Protein AF-A0A4Q3GV91-F1 (afdb_monomer_lite)

Radius of gyration: 31.61 Å; chains: 1; bounding box: 66×28×95 Å

Sequence (125 aa):
MTVTVAYFAMEEKRRAELNRFWATWSKVIFLAVMLVNSLAGIYLFVNGPTQIVRADVSRLLLHVFNLTCLPVIVFMSSMLKVMDKRDARRKEADLAVAQLQGRLAALEAKSSIRPAELQLKERQP

pLDDT: mean 80.33, std 14.02, range [46.06, 95.0]

Structure (mmCIF, N/CA/C/O backbone):
data_AF-A0A4Q3GV91-F1
#
_entry.id   AF-A0A4Q3GV91-F1
#
loop_
_atom_site.group_PDB
_atom_site.id
_atom_site.type_symbol
_atom_site.label_atom_id
_atom_site.label_alt_id
_atom_site.label_comp_id
_atom_site.label_asym_id
_atom_site.label_entity_id
_atom_site.label_seq_id
_atom_site.pdbx_PDB_ins_code
_atom_site.Cartn_x
_atom_site.Cartn_y
_atom_site.Cartn_z
_atom_site.occupancy
_atom_site.B_iso_or_equiv
_atom_site.auth_seq_id
_atom_site.auth_comp_id
_atom_site.auth_asym_id
_atom_site.auth_atom_id
_atom_site.pdbx_PDB_model_num
ATOM 1 N N . MET A 1 1 ? -19.394 -10.963 -18.991 1.00 46.06 1 MET A N 1
ATOM 2 C CA . MET A 1 1 ? -20.555 -10.631 -18.129 1.00 46.06 1 MET A CA 1
ATOM 3 C C . MET A 1 1 ? -20.962 -11.769 -17.179 1.00 46.06 1 MET A C 1
ATOM 5 O O . MET A 1 1 ? -21.799 -11.562 -16.318 1.00 46.06 1 MET A O 1
ATOM 9 N N . THR A 1 2 ? -20.355 -12.957 -17.273 1.00 47.25 2 THR A N 1
ATOM 10 C CA . THR A 1 2 ? -20.689 -14.147 -16.464 1.00 47.25 2 THR A CA 1
ATOM 11 C C . THR A 1 2 ? -20.129 -14.126 -15.036 1.00 47.25 2 THR A C 1
ATOM 13 O O . THR A 1 2 ? -20.765 -14.642 -14.123 1.00 47.25 2 THR A O 1
ATOM 16 N N . VAL A 1 3 ? -18.982 -13.479 -14.803 1.00 53.81 3 VAL A N 1
ATOM 17 C CA . VAL A 1 3 ? -18.339 -13.424 -13.472 1.00 53.81 3 VAL A CA 1
ATOM 18 C C . VAL A 1 3 ? -19.142 -12.576 -12.478 1.00 53.81 3 VAL A C 1
ATOM 20 O O . VAL A 1 3 ? -19.283 -12.940 -11.313 1.00 53.81 3 VAL A O 1
ATOM 23 N N . THR A 1 4 ? -19.728 -11.470 -12.941 1.00 53.53 4 THR A N 1
ATOM 24 C CA . THR A 1 4 ? -20.542 -10.570 -12.113 1.00 53.53 4 THR A CA 1
ATOM 25 C C . THR A 1 4 ? -21.837 -11.234 -11.644 1.00 53.53 4 THR A C 1
ATOM 27 O O . THR A 1 4 ? -22.217 -11.071 -10.489 1.00 53.53 4 THR A O 1
ATOM 30 N N . VAL A 1 5 ? -22.483 -12.039 -12.495 1.00 54.34 5 VAL A N 1
ATOM 31 C CA . VAL A 1 5 ? -23.732 -12.749 -12.157 1.00 54.34 5 VAL A CA 1
ATOM 32 C C . VAL A 1 5 ? -23.490 -13.841 -11.105 1.00 54.34 5 VAL A C 1
ATOM 34 O O . VAL A 1 5 ? -24.272 -13.968 -10.167 1.00 54.34 5 VAL A O 1
ATOM 37 N N . ALA A 1 6 ? -22.366 -14.565 -11.181 1.00 60.62 6 ALA A N 1
ATOM 38 C CA . ALA A 1 6 ? -21.992 -15.564 -10.175 1.00 60.62 6 ALA A CA 1
ATOM 39 C C . ALA A 1 6 ? -21.663 -14.938 -8.806 1.00 60.62 6 ALA A C 1
ATOM 41 O O . ALA A 1 6 ? -21.971 -15.515 -7.764 1.00 60.62 6 ALA A O 1
ATOM 42 N N . TYR A 1 7 ? -21.084 -13.734 -8.794 1.00 58.69 7 TYR A N 1
ATOM 43 C CA . TYR A 1 7 ? -20.763 -13.010 -7.565 1.00 58.69 7 TYR A CA 1
ATOM 44 C C . TYR A 1 7 ? -22.024 -12.572 -6.801 1.00 58.69 7 TYR A C 1
ATOM 46 O O . TYR A 1 7 ? -22.109 -12.751 -5.586 1.00 58.69 7 TYR A O 1
ATOM 54 N N . PHE A 1 8 ? -23.042 -12.076 -7.513 1.00 60.22 8 PHE A N 1
ATOM 55 C CA . PHE A 1 8 ? -24.330 -11.677 -6.931 1.00 60.22 8 PHE A CA 1
ATOM 56 C C . PHE A 1 8 ? -25.268 -12.843 -6.580 1.00 60.22 8 PHE A C 1
ATOM 58 O O . PHE A 1 8 ? -26.343 -12.603 -6.030 1.00 60.22 8 PHE A O 1
ATOM 65 N N . ALA A 1 9 ? -24.863 -14.087 -6.841 1.00 62.91 9 ALA A N 1
ATOM 66 C CA . ALA A 1 9 ? -25.597 -15.295 -6.464 1.00 62.91 9 ALA A CA 1
ATOM 67 C C . ALA A 1 9 ? -24.999 -16.020 -5.238 1.00 62.91 9 ALA A C 1
ATOM 69 O O . ALA A 1 9 ? -25.617 -16.939 -4.713 1.00 62.91 9 ALA A O 1
ATOM 70 N N . MET A 1 10 ? -23.818 -15.619 -4.747 1.00 67.19 10 MET A N 1
ATOM 71 C CA . MET A 1 10 ? -23.181 -16.251 -3.578 1.00 67.19 10 MET A CA 1
ATOM 72 C C . MET A 1 10 ? -23.818 -15.824 -2.248 1.00 67.19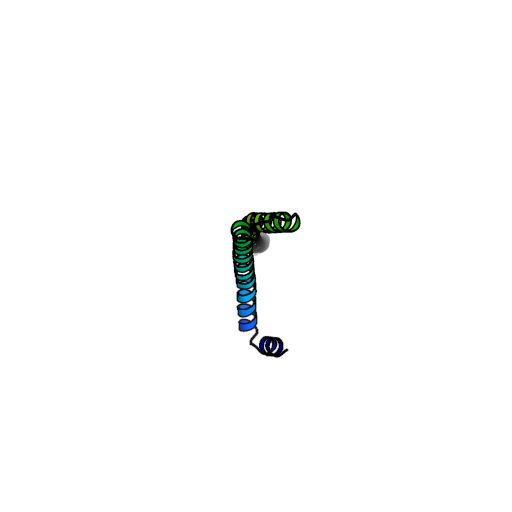 10 MET A C 1
ATOM 74 O O . MET A 1 10 ? -24.351 -14.725 -2.144 1.00 67.19 10 MET A O 1
ATOM 78 N N . GLU A 1 11 ? -23.705 -16.633 -1.196 1.00 73.88 11 GLU A N 1
ATOM 79 C CA . GLU A 1 11 ? -24.054 -16.213 0.170 1.00 73.88 11 GLU A CA 1
ATOM 80 C C . GLU A 1 11 ? -23.278 -14.949 0.589 1.00 73.88 11 GLU A C 1
ATOM 82 O O . GLU A 1 11 ? -22.096 -14.796 0.262 1.00 73.88 11 GLU A O 1
ATOM 87 N N . GLU A 1 12 ? -23.917 -14.047 1.344 1.00 73.31 12 GLU A N 1
ATOM 88 C CA . GLU A 1 12 ? -23.321 -12.769 1.776 1.00 73.31 12 GLU A CA 1
ATOM 89 C C . GLU A 1 12 ? -21.975 -12.941 2.492 1.00 73.31 12 GLU A C 1
ATOM 91 O O . GLU A 1 12 ? -21.041 -12.171 2.252 1.00 73.31 12 GLU A O 1
ATOM 96 N N . LYS A 1 13 ? -21.828 -13.996 3.307 1.00 73.12 13 LYS A N 1
ATOM 97 C CA . LYS A 1 13 ? -20.558 -14.321 3.976 1.00 73.12 13 LYS A CA 1
ATOM 98 C C . LYS A 1 13 ? -19.428 -14.601 2.981 1.00 73.12 13 LYS A C 1
ATOM 100 O O . LYS A 1 13 ? -18.353 -14.016 3.107 1.00 73.12 13 LYS A O 1
ATOM 105 N N . ARG A 1 14 ? -19.676 -15.418 1.951 1.00 75.56 14 ARG A N 1
ATOM 106 C CA . ARG A 1 14 ? -18.673 -15.732 0.915 1.00 75.56 14 ARG A CA 1
ATOM 107 C C . ARG A 1 14 ? -18.310 -14.513 0.073 1.00 75.56 14 ARG A C 1
ATOM 109 O O . ARG A 1 14 ? -17.142 -14.334 -0.263 1.00 75.56 14 ARG A O 1
ATOM 116 N N . ARG A 1 15 ? -19.275 -13.638 -0.230 1.00 78.38 15 ARG A N 1
ATOM 117 C CA . ARG A 1 15 ? -19.004 -12.372 -0.938 1.00 78.38 15 ARG A CA 1
ATOM 118 C C . ARG A 1 15 ? -18.078 -11.459 -0.144 1.00 78.38 15 ARG A C 1
ATOM 120 O O . ARG A 1 15 ? -17.150 -10.888 -0.719 1.00 78.38 15 ARG A O 1
ATOM 127 N N . ALA A 1 16 ? -18.308 -11.343 1.164 1.00 78.38 16 ALA A N 1
ATOM 128 C CA . ALA A 1 16 ? -17.480 -10.532 2.049 1.00 78.38 16 ALA A CA 1
ATOM 129 C C . ALA A 1 16 ? -16.041 -11.068 2.144 1.00 78.38 16 ALA A C 1
ATOM 131 O O . ALA A 1 16 ? -15.089 -10.287 2.073 1.00 78.38 16 ALA A O 1
ATOM 132 N N . GLU A 1 17 ? -15.868 -12.387 2.248 1.00 78.69 17 GLU A N 1
ATOM 133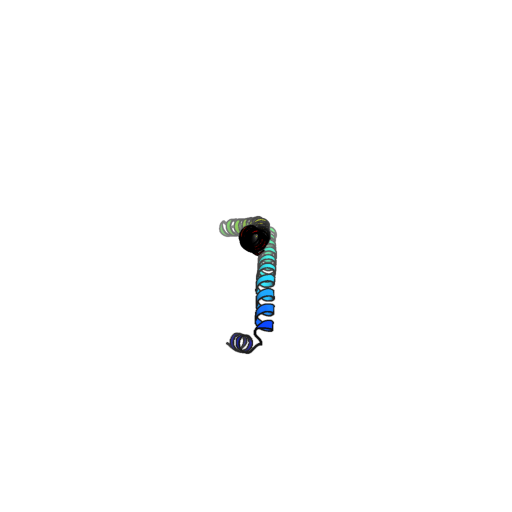 C CA . GLU A 1 17 ? -14.549 -13.035 2.237 1.00 78.69 17 GLU A CA 1
ATOM 134 C C . GLU A 1 17 ? -13.823 -12.825 0.907 1.00 78.69 17 GLU A C 1
ATOM 136 O O . GLU A 1 17 ? -12.667 -12.393 0.896 1.00 78.69 17 GLU A O 1
ATOM 141 N N . LEU A 1 18 ? -14.515 -13.035 -0.216 1.00 81.31 18 LEU A N 1
ATOM 142 C CA . LEU A 1 18 ? -13.940 -12.853 -1.545 1.00 81.31 18 LEU A CA 1
ATOM 143 C C . LEU A 1 18 ? -13.547 -11.388 -1.798 1.00 81.31 18 LEU A C 1
ATOM 145 O O . LEU A 1 18 ? -12.480 -11.126 -2.348 1.00 81.31 18 LEU A O 1
ATOM 149 N N . ASN A 1 19 ? -14.353 -10.423 -1.342 1.00 80.88 19 ASN A N 1
ATOM 150 C CA . ASN A 1 19 ? -14.013 -9.000 -1.435 1.00 80.88 19 ASN A CA 1
ATOM 151 C C . ASN A 1 19 ? -12.779 -8.643 -0.616 1.00 80.88 19 ASN A C 1
ATOM 153 O O . ASN A 1 19 ? -11.916 -7.915 -1.101 1.00 80.88 19 ASN A O 1
ATOM 157 N N . ARG A 1 20 ? -12.663 -9.157 0.613 1.00 79.19 20 ARG A N 1
ATOM 158 C CA . ARG A 1 20 ? -11.471 -8.934 1.446 1.00 79.19 20 ARG A CA 1
ATOM 159 C C . ARG A 1 20 ? -10.228 -9.558 0.822 1.00 79.19 20 ARG A C 1
ATOM 161 O O . ARG A 1 20 ? -9.161 -8.940 0.844 1.00 79.19 20 ARG A O 1
ATOM 168 N N . PHE A 1 21 ? -10.375 -10.746 0.241 1.00 81.00 21 PHE A N 1
ATOM 169 C CA . PHE A 1 21 ? -9.310 -11.419 -0.487 1.00 81.00 21 PHE A CA 1
ATOM 170 C C . PHE A 1 21 ? -8.860 -10.575 -1.685 1.00 81.00 21 PHE A C 1
ATOM 172 O O . PHE A 1 21 ? -7.698 -10.177 -1.743 1.00 81.00 21 PHE A O 1
ATOM 179 N N . TRP A 1 22 ? -9.774 -10.197 -2.581 1.00 81.81 22 TRP A N 1
ATOM 180 C CA . TRP A 1 22 ? -9.452 -9.373 -3.750 1.00 81.81 22 TRP A CA 1
ATOM 181 C C . TRP A 1 22 ? -8.897 -7.997 -3.385 1.00 81.81 22 TRP A C 1
ATOM 183 O O . TRP A 1 22 ? -7.932 -7.553 -4.002 1.00 81.81 22 TRP A O 1
ATOM 193 N N . ALA A 1 23 ? -9.436 -7.331 -2.364 1.00 78.69 23 ALA A N 1
ATOM 194 C CA . ALA A 1 23 ? -8.932 -6.035 -1.904 1.00 78.69 23 ALA A CA 1
ATOM 195 C C . ALA A 1 23 ? -7.490 -6.118 -1.369 1.00 78.69 23 ALA A C 1
ATOM 197 O O . ALA A 1 23 ? -6.730 -5.153 -1.464 1.00 78.69 23 ALA A O 1
ATOM 198 N N . THR A 1 24 ? -7.108 -7.274 -0.823 1.00 79.38 24 THR A N 1
ATOM 199 C CA . THR A 1 24 ? -5.754 -7.525 -0.317 1.00 79.38 24 THR A CA 1
ATOM 200 C C . THR A 1 24 ? -4.808 -7.918 -1.449 1.00 79.38 24 THR A C 1
ATOM 202 O O . THR A 1 24 ? -3.744 -7.318 -1.603 1.00 79.38 24 THR A O 1
ATOM 205 N N . TRP A 1 25 ? -5.206 -8.887 -2.275 1.00 82.75 25 TRP A N 1
ATOM 206 C CA . TRP A 1 25 ? -4.365 -9.444 -3.334 1.00 82.75 25 TRP A CA 1
ATOM 207 C C . TRP A 1 25 ? -4.196 -8.515 -4.529 1.00 82.75 25 TRP A C 1
ATOM 209 O O . TRP A 1 25 ? -3.110 -8.480 -5.096 1.00 82.75 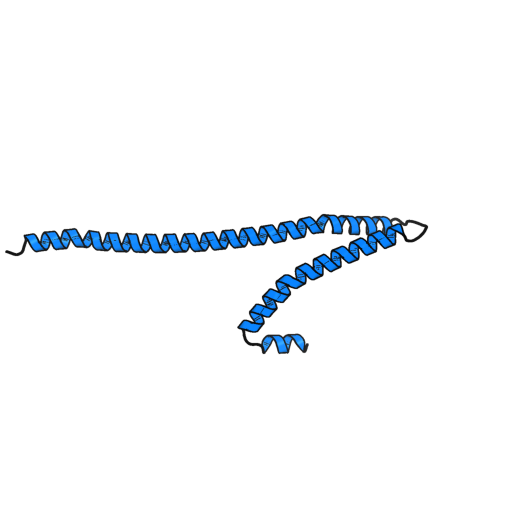25 TRP A O 1
ATOM 219 N N . SER A 1 26 ? -5.199 -7.707 -4.879 1.00 84.00 26 SER A N 1
ATOM 220 C CA . SER A 1 26 ? -5.073 -6.728 -5.971 1.00 84.00 26 SER A CA 1
ATOM 221 C C . SER A 1 26 ? -3.921 -5.750 -5.737 1.00 84.00 26 SER A C 1
ATOM 223 O O . SER A 1 26 ? -3.151 -5.492 -6.657 1.00 84.00 26 SER A O 1
ATOM 225 N N . LYS A 1 27 ? -3.735 -5.275 -4.497 1.00 82.75 27 LYS A N 1
ATOM 226 C CA . LYS A 1 27 ? -2.611 -4.402 -4.122 1.00 82.75 27 LYS A CA 1
ATOM 227 C C . LYS A 1 27 ? -1.266 -5.112 -4.258 1.00 82.75 27 LYS A C 1
ATOM 229 O O . LYS A 1 27 ? -0.328 -4.537 -4.796 1.00 82.75 27 LYS A O 1
ATOM 234 N N . VAL A 1 28 ? -1.178 -6.357 -3.788 1.00 87.00 28 VAL A N 1
ATOM 235 C CA . VAL A 1 28 ? 0.055 -7.160 -3.858 1.00 87.00 28 VAL A CA 1
ATOM 236 C C . VAL A 1 28 ? 0.428 -7.453 -5.310 1.00 87.00 28 VAL A C 1
ATOM 238 O O . VAL A 1 28 ? 1.567 -7.227 -5.705 1.00 87.00 28 VAL A O 1
ATOM 241 N N . ILE A 1 29 ? -0.540 -7.895 -6.115 1.00 90.50 29 ILE A N 1
ATOM 242 C CA . ILE A 1 29 ? -0.351 -8.181 -7.539 1.00 90.50 29 ILE A CA 1
ATOM 243 C C . ILE A 1 29 ? 0.045 -6.904 -8.280 1.00 90.50 29 ILE A C 1
ATOM 245 O O . ILE A 1 29 ? 0.999 -6.928 -9.051 1.00 90.50 29 ILE A O 1
ATOM 249 N N . PHE A 1 30 ? -0.623 -5.778 -8.015 1.00 88.56 30 PHE A N 1
ATOM 250 C CA . PHE A 1 30 ? -0.276 -4.493 -8.619 1.00 88.56 30 PHE A CA 1
ATOM 251 C C . PHE A 1 30 ? 1.170 -4.086 -8.310 1.00 88.56 30 PHE A C 1
ATOM 253 O O . PHE A 1 30 ? 1.918 -3.759 -9.228 1.00 88.56 30 PHE A O 1
ATOM 260 N N . LEU A 1 31 ? 1.589 -4.164 -7.042 1.00 90.06 31 LEU A N 1
ATOM 261 C CA . LEU A 1 31 ? 2.964 -3.852 -6.639 1.00 90.06 31 LEU A CA 1
ATOM 262 C C . LEU A 1 31 ? 3.981 -4.796 -7.291 1.00 90.06 31 LEU A C 1
ATOM 264 O O . LEU A 1 31 ? 5.018 -4.337 -7.767 1.00 90.06 31 LEU A O 1
ATOM 268 N N . ALA A 1 32 ? 3.678 -6.094 -7.358 1.00 91.19 32 ALA A N 1
ATOM 269 C CA . ALA A 1 32 ? 4.542 -7.081 -7.999 1.00 91.19 32 ALA A CA 1
ATOM 270 C C . ALA A 1 32 ? 4.696 -6.808 -9.503 1.00 91.19 32 ALA A C 1
ATOM 272 O O . ALA A 1 32 ? 5.814 -6.771 -10.013 1.00 91.19 32 ALA A O 1
ATOM 273 N N . VAL A 1 33 ? 3.590 -6.548 -10.205 1.00 93.44 33 VAL A N 1
ATOM 274 C CA . VAL A 1 33 ? 3.603 -6.198 -11.633 1.00 93.44 33 VAL A CA 1
ATOM 275 C C . VAL A 1 33 ? 4.365 -4.895 -11.861 1.00 93.44 33 VAL A C 1
ATOM 277 O O . VAL A 1 33 ? 5.188 -4.827 -12.768 1.00 93.44 33 VAL A O 1
ATOM 280 N N . MET A 1 34 ? 4.149 -3.877 -11.027 1.00 92.19 34 MET A N 1
ATOM 281 C CA . MET A 1 34 ? 4.847 -2.594 -11.128 1.00 92.19 34 MET A CA 1
ATOM 282 C C . MET A 1 34 ? 6.362 -2.749 -10.927 1.00 92.19 34 MET A C 1
ATOM 284 O O . MET A 1 34 ? 7.138 -2.158 -11.684 1.00 92.19 34 MET A O 1
ATOM 288 N N . LEU A 1 35 ? 6.781 -3.568 -9.957 1.00 94.06 35 LEU A N 1
ATOM 289 C CA . LEU A 1 35 ? 8.186 -3.890 -9.703 1.00 94.06 35 LEU A CA 1
ATOM 290 C C . LEU A 1 35 ? 8.811 -4.615 -10.898 1.00 94.06 35 LEU A C 1
ATOM 292 O O . LEU A 1 35 ? 9.814 -4.149 -11.436 1.00 94.06 35 LEU A O 1
ATOM 296 N N . VAL A 1 36 ? 8.197 -5.710 -11.351 1.00 95.00 36 VAL A N 1
ATOM 297 C CA . VAL A 1 36 ? 8.702 -6.510 -12.478 1.00 95.00 36 VAL A CA 1
ATOM 298 C C . VAL A 1 36 ? 8.756 -5.678 -13.758 1.00 95.00 36 VAL A C 1
ATOM 300 O O . VAL A 1 36 ? 9.778 -5.678 -14.437 1.00 95.00 36 VAL A O 1
ATOM 303 N N . ASN A 1 37 ? 7.709 -4.906 -14.059 1.00 93.62 37 ASN A N 1
ATOM 304 C CA . ASN A 1 37 ? 7.670 -4.023 -15.225 1.00 93.62 37 ASN A CA 1
ATOM 305 C C . ASN A 1 37 ? 8.761 -2.944 -15.167 1.00 93.62 37 ASN A C 1
ATOM 307 O O . ASN A 1 37 ? 9.356 -2.607 -16.189 1.00 93.62 37 ASN A O 1
ATOM 311 N N . SER A 1 38 ? 9.050 -2.411 -13.977 1.00 92.88 38 SER A N 1
ATOM 312 C CA . SER A 1 38 ? 10.086 -1.388 -13.821 1.00 92.88 38 SER A CA 1
ATOM 313 C C . SER A 1 38 ? 11.494 -1.957 -13.944 1.00 92.88 38 SER A C 1
ATOM 315 O O . SER A 1 38 ? 12.322 -1.372 -14.638 1.00 92.88 38 SER A O 1
ATOM 317 N N . LEU A 1 39 ? 11.748 -3.131 -13.364 1.00 94.00 39 LEU A N 1
ATOM 318 C CA . LEU A 1 39 ? 13.016 -3.841 -13.537 1.00 94.00 39 LEU A CA 1
ATOM 319 C C . LEU A 1 39 ? 13.236 -4.263 -14.994 1.00 94.00 39 LEU A C 1
ATOM 321 O O . LEU A 1 39 ? 14.326 -4.066 -15.524 1.00 94.00 39 LEU A O 1
ATOM 325 N N . ALA A 1 40 ? 12.199 -4.776 -15.661 1.00 92.81 40 ALA A N 1
ATOM 326 C CA . ALA A 1 40 ? 12.258 -5.133 -17.075 1.00 92.81 40 ALA A CA 1
ATOM 327 C C . ALA A 1 40 ? 12.550 -3.910 -17.958 1.00 92.81 40 ALA A C 1
ATOM 329 O O . ALA A 1 40 ? 13.398 -3.983 -18.843 1.00 92.81 40 ALA A O 1
ATOM 330 N N . GLY A 1 41 ? 11.908 -2.769 -17.689 1.00 89.69 41 GLY A N 1
ATOM 331 C CA . GLY A 1 41 ? 12.160 -1.521 -18.412 1.00 89.69 41 GLY A CA 1
ATOM 332 C C . GLY A 1 41 ? 13.595 -1.008 -18.263 1.00 89.69 41 GLY A C 1
ATOM 333 O O . GLY A 1 41 ? 14.204 -0.596 -19.248 1.00 89.69 41 GLY A O 1
ATOM 334 N N . ILE A 1 42 ? 14.166 -1.093 -17.057 1.00 91.56 42 ILE A N 1
ATOM 335 C CA . ILE A 1 42 ? 15.574 -0.737 -16.807 1.00 91.56 42 ILE A CA 1
ATOM 336 C C . ILE A 1 42 ? 16.513 -1.724 -17.506 1.00 91.56 42 ILE A C 1
ATOM 338 O O . ILE A 1 42 ? 17.465 -1.306 -18.160 1.00 91.56 42 ILE A O 1
ATOM 342 N N . TYR A 1 43 ? 16.236 -3.025 -17.413 1.00 92.50 43 TYR A N 1
ATOM 343 C CA . TYR A 1 43 ? 17.037 -4.056 -18.072 1.00 92.50 43 TYR A CA 1
ATOM 344 C C . TYR A 1 43 ? 17.080 -3.861 -19.592 1.00 92.50 43 TYR A C 1
ATOM 346 O O . TYR A 1 43 ? 18.156 -3.936 -20.188 1.00 92.50 43 TYR A O 1
ATOM 354 N N . LEU A 1 44 ? 15.929 -3.564 -20.203 1.00 89.31 44 LEU A N 1
ATOM 355 C CA . LEU A 1 44 ? 15.821 -3.262 -21.629 1.00 89.31 44 LEU A CA 1
ATOM 356 C C . LEU A 1 44 ? 16.533 -1.968 -22.012 1.00 89.31 44 LEU A C 1
ATOM 358 O O . LEU A 1 44 ? 17.006 -1.876 -23.131 1.00 89.31 44 LEU A O 1
ATOM 362 N N . PHE A 1 45 ? 16.626 -0.981 -21.120 1.00 88.62 45 PHE A N 1
ATOM 363 C CA . PHE A 1 45 ? 17.417 0.220 -21.380 1.00 88.62 45 PHE A CA 1
ATOM 364 C C . PHE A 1 45 ? 18.924 -0.084 -21.355 1.00 88.62 45 PHE A C 1
ATOM 366 O O . PHE A 1 45 ? 19.654 0.358 -22.235 1.00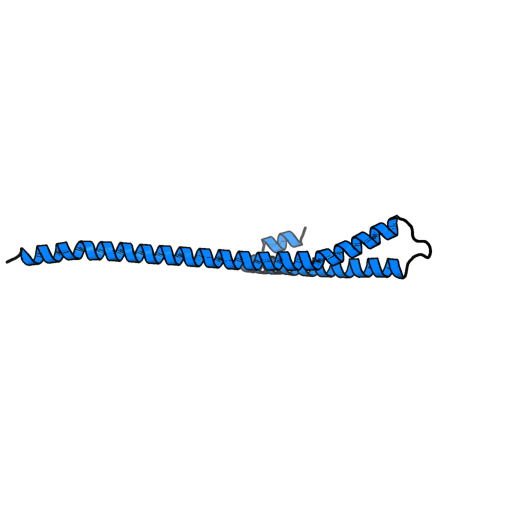 88.62 45 PHE A O 1
ATOM 373 N N . VAL A 1 46 ? 19.390 -0.869 -20.377 1.00 87.44 46 VAL A N 1
ATOM 374 C CA . VAL A 1 46 ? 20.818 -1.204 -20.208 1.00 87.44 46 VAL A CA 1
ATOM 375 C C . VAL A 1 46 ? 21.335 -2.124 -21.316 1.00 87.44 46 VAL A C 1
ATOM 377 O O . VAL A 1 46 ? 22.448 -1.940 -21.794 1.00 87.44 46 VAL A O 1
ATOM 380 N N . ASN A 1 47 ? 20.531 -3.105 -21.729 1.00 88.56 47 ASN A N 1
ATOM 381 C CA . ASN A 1 47 ? 20.894 -4.083 -22.766 1.00 88.56 47 ASN A CA 1
ATOM 382 C C . ASN A 1 47 ? 20.290 -3.734 -24.135 1.00 88.56 47 ASN A C 1
ATOM 384 O O . ASN A 1 47 ? 20.236 -4.575 -25.031 1.00 88.56 47 ASN A O 1
ATOM 388 N N . GLY A 1 48 ? 19.750 -2.525 -24.250 1.00 77.75 48 GLY A N 1
ATOM 389 C CA . GLY A 1 48 ? 18.950 -2.082 -25.375 1.00 77.75 48 GLY A CA 1
ATOM 390 C C . GLY A 1 48 ? 19.753 -1.436 -26.496 1.00 77.75 48 GLY A C 1
ATOM 391 O O . GLY A 1 48 ? 20.928 -1.745 -26.692 1.00 77.75 48 GLY A O 1
ATOM 392 N N . PRO A 1 49 ? 19.101 -0.562 -27.281 1.00 71.94 49 PRO A N 1
ATOM 393 C CA . PRO A 1 49 ? 19.648 -0.065 -28.532 1.00 71.94 49 PRO A CA 1
ATOM 394 C C . PRO A 1 49 ? 20.965 0.690 -28.332 1.00 71.94 49 PRO A C 1
ATOM 396 O O . PRO A 1 49 ? 21.143 1.456 -27.389 1.00 71.94 49 PRO A O 1
ATOM 399 N N . THR A 1 50 ? 21.874 0.517 -29.292 1.00 71.44 50 THR A N 1
ATOM 400 C CA . THR A 1 50 ? 23.189 1.176 -29.339 1.00 71.44 50 THR A CA 1
ATOM 401 C C . THR A 1 50 ? 23.106 2.698 -29.482 1.00 71.44 50 THR A C 1
ATOM 403 O O . THR A 1 50 ? 24.088 3.390 -29.221 1.00 71.44 50 THR A O 1
ATOM 406 N N . GLN A 1 51 ? 21.945 3.234 -29.872 1.00 81.75 51 GLN A N 1
ATOM 407 C CA . GLN A 1 51 ? 21.661 4.665 -29.903 1.00 81.75 51 GLN A CA 1
ATOM 408 C C . GLN A 1 51 ? 20.576 5.010 -28.884 1.00 81.75 51 GLN A C 1
ATOM 410 O O . GLN A 1 51 ? 19.436 4.571 -29.006 1.00 81.75 51 GLN A O 1
ATOM 415 N N . ILE A 1 52 ? 20.942 5.833 -27.902 1.00 84.06 52 ILE A N 1
ATOM 416 C CA . ILE A 1 52 ? 20.026 6.327 -26.874 1.00 84.06 52 ILE A CA 1
ATOM 417 C C . ILE A 1 52 ? 19.291 7.553 -27.416 1.00 84.06 52 ILE A C 1
ATOM 419 O O . ILE A 1 52 ? 19.911 8.581 -27.708 1.00 84.06 52 ILE A O 1
ATOM 423 N N . VAL A 1 53 ? 17.964 7.472 -27.509 1.00 87.75 53 VAL A N 1
ATOM 424 C CA . VAL A 1 53 ? 17.112 8.609 -27.879 1.00 87.75 53 VAL A CA 1
ATOM 425 C C . VAL A 1 53 ? 16.544 9.254 -26.611 1.00 87.75 53 VAL A C 1
ATOM 427 O O . VAL A 1 53 ? 16.414 8.621 -25.564 1.00 87.75 53 VAL A O 1
ATOM 430 N N . ARG A 1 54 ? 16.158 10.537 -26.680 1.00 87.25 54 ARG A N 1
ATOM 431 C CA . ARG A 1 54 ? 15.547 11.266 -25.546 1.00 87.25 54 ARG A CA 1
ATOM 432 C C . ARG A 1 54 ? 14.373 10.509 -24.908 1.00 87.25 54 ARG A C 1
ATOM 434 O O . ARG A 1 54 ? 14.236 10.522 -23.690 1.00 87.25 54 ARG A O 1
ATOM 441 N N . ALA A 1 55 ? 13.562 9.835 -25.725 1.00 86.12 55 ALA A N 1
ATOM 442 C CA . ALA A 1 55 ? 12.422 9.046 -25.265 1.00 86.12 55 ALA A CA 1
ATOM 443 C C . ALA A 1 55 ? 12.837 7.882 -24.347 1.00 86.12 55 ALA A C 1
ATOM 445 O O . ALA A 1 55 ? 12.147 7.606 -23.365 1.00 86.12 55 ALA A O 1
ATOM 446 N N . ASP A 1 56 ? 13.982 7.248 -24.612 1.00 85.50 56 ASP A N 1
ATOM 447 C CA . ASP A 1 56 ? 14.485 6.129 -23.811 1.00 85.50 56 ASP A CA 1
ATOM 448 C C . ASP A 1 56 ? 14.938 6.602 -22.431 1.00 85.50 56 ASP A C 1
ATOM 450 O O . ASP A 1 56 ? 14.654 5.956 -21.423 1.00 85.50 56 ASP A O 1
ATOM 454 N N . VAL A 1 57 ? 15.564 7.782 -22.363 1.00 88.25 57 VAL A N 1
ATOM 455 C CA . VAL A 1 57 ? 15.957 8.410 -21.093 1.00 88.25 57 VAL A CA 1
ATOM 456 C C . VAL A 1 57 ? 14.723 8.771 -20.264 1.00 88.25 57 VAL A C 1
ATOM 458 O O . VAL A 1 57 ? 14.674 8.473 -19.072 1.00 88.25 57 VAL A O 1
ATOM 461 N N . SER A 1 58 ? 13.690 9.356 -20.880 1.00 90.25 58 SER A N 1
ATOM 462 C CA . SER A 1 58 ? 12.423 9.640 -20.191 1.00 90.25 58 SER A CA 1
ATOM 463 C C . SER A 1 58 ? 11.754 8.364 -19.671 1.00 90.25 58 SER A C 1
ATOM 465 O O . SER A 1 58 ? 11.237 8.347 -18.552 1.00 90.25 58 SER A O 1
ATOM 467 N N . ARG A 1 59 ? 11.801 7.278 -20.450 1.00 88.75 59 ARG A N 1
ATOM 468 C CA . ARG A 1 59 ? 11.270 5.970 -20.052 1.00 88.75 59 ARG A CA 1
ATOM 469 C C . ARG A 1 59 ? 12.049 5.373 -18.880 1.00 88.75 59 ARG A C 1
ATOM 471 O O . ARG A 1 59 ? 11.431 4.884 -17.936 1.00 88.75 59 ARG A O 1
ATOM 478 N N . LEU A 1 60 ? 13.379 5.460 -18.897 1.00 91.81 60 LEU A N 1
ATOM 479 C CA . LEU A 1 60 ? 14.223 5.034 -17.781 1.00 91.81 60 LEU A CA 1
ATOM 480 C C . LEU A 1 60 ? 13.884 5.810 -16.503 1.00 91.81 60 LEU A C 1
ATOM 482 O O . LEU A 1 60 ? 13.670 5.198 -15.458 1.00 91.81 60 LEU A O 1
ATOM 486 N N . LEU A 1 61 ? 13.790 7.141 -16.588 1.00 93.12 61 LEU A N 1
ATOM 487 C CA . LEU A 1 61 ? 13.443 7.987 -15.444 1.00 93.12 61 LEU A CA 1
ATOM 488 C C . LEU A 1 61 ? 12.082 7.612 -14.852 1.00 93.12 61 LEU A C 1
ATOM 490 O O . LEU A 1 61 ? 11.953 7.550 -13.632 1.00 93.12 61 LEU A O 1
ATOM 494 N N . LEU A 1 62 ? 11.094 7.293 -15.694 1.00 93.62 62 LEU A N 1
ATOM 495 C CA . LEU A 1 62 ? 9.792 6.810 -15.237 1.00 93.62 62 LEU A CA 1
ATOM 496 C C . LEU A 1 62 ? 9.910 5.485 -14.468 1.00 93.62 62 LEU A C 1
ATOM 498 O O . LEU A 1 62 ? 9.280 5.324 -13.426 1.00 93.62 62 LEU A O 1
ATOM 502 N N . HIS A 1 63 ? 10.721 4.538 -14.944 1.00 93.38 63 HIS A N 1
ATOM 503 C CA . HIS A 1 63 ? 10.926 3.265 -14.247 1.00 93.38 63 HIS A CA 1
ATOM 504 C C . HIS A 1 63 ? 11.675 3.436 -12.919 1.00 93.38 63 HIS A C 1
ATOM 506 O O . HIS A 1 63 ? 11.300 2.812 -11.927 1.00 93.38 63 HIS A O 1
ATOM 512 N N . VAL A 1 64 ? 12.677 4.317 -12.868 1.00 92.12 64 VAL A N 1
ATOM 513 C CA . VAL A 1 64 ? 13.377 4.662 -11.620 1.00 92.12 64 VAL A CA 1
ATOM 514 C C . VAL A 1 64 ? 12.419 5.331 -10.632 1.00 92.12 64 VAL A C 1
ATOM 516 O O . VAL A 1 64 ? 12.364 4.928 -9.472 1.00 92.12 64 VAL A O 1
ATOM 519 N N . PHE A 1 65 ? 11.615 6.291 -11.091 1.00 93.38 65 PHE A N 1
ATOM 520 C CA . PHE A 1 65 ? 10.583 6.937 -10.280 1.00 93.38 65 PHE A CA 1
ATOM 521 C C . PHE A 1 65 ? 9.555 5.928 -9.749 1.00 93.38 65 PHE A C 1
ATOM 523 O O . PHE A 1 65 ? 9.215 5.929 -8.570 1.00 93.38 65 PHE A O 1
ATOM 530 N N . ASN A 1 66 ? 9.104 4.997 -10.589 1.00 91.75 66 ASN A N 1
ATOM 531 C CA . ASN A 1 66 ? 8.190 3.943 -10.162 1.00 91.75 66 ASN A CA 1
ATOM 532 C C . ASN A 1 66 ? 8.792 3.083 -9.041 1.00 91.75 66 ASN A C 1
ATOM 534 O O . ASN A 1 66 ? 8.099 2.785 -8.067 1.00 91.75 66 ASN A O 1
ATOM 538 N N . LEU A 1 67 ? 10.076 2.721 -9.138 1.00 92.06 67 LEU A N 1
ATOM 539 C CA . LEU A 1 67 ? 10.762 1.957 -8.094 1.00 92.06 67 LEU A CA 1
ATOM 540 C C . LEU A 1 67 ? 10.883 2.732 -6.779 1.00 92.06 67 LEU A C 1
ATOM 542 O O . LEU A 1 67 ? 10.711 2.136 -5.716 1.00 92.06 67 LEU A O 1
ATOM 546 N N . THR A 1 68 ? 11.133 4.043 -6.823 1.00 91.88 68 THR A N 1
ATOM 547 C CA . THR A 1 68 ? 11.196 4.868 -5.606 1.00 91.88 68 THR A CA 1
ATOM 548 C C . THR A 1 68 ? 9.816 5.109 -4.989 1.00 91.88 68 THR A C 1
ATOM 550 O O . THR A 1 68 ? 9.712 5.255 -3.771 1.00 91.88 68 THR A O 1
ATOM 553 N N . CYS A 1 69 ? 8.739 5.067 -5.778 1.00 90.56 69 CYS A N 1
ATOM 554 C CA . CYS A 1 69 ? 7.369 5.138 -5.267 1.00 90.56 69 CYS A CA 1
ATOM 555 C C . CYS A 1 69 ? 6.909 3.863 -4.541 1.00 90.56 69 CYS A C 1
ATOM 557 O O . CYS A 1 69 ? 6.083 3.959 -3.632 1.00 90.56 69 CYS A O 1
ATOM 559 N N . LEU A 1 70 ? 7.428 2.679 -4.887 1.00 89.69 70 LEU A N 1
ATOM 560 C CA . LEU A 1 70 ? 7.044 1.412 -4.241 1.00 89.69 70 LEU A CA 1
ATOM 561 C C . LEU A 1 70 ? 7.135 1.442 -2.699 1.00 89.69 70 LEU A C 1
ATOM 563 O O . LEU A 1 70 ? 6.126 1.135 -2.054 1.00 89.69 70 LEU A O 1
ATOM 567 N N . PRO A 1 71 ? 8.264 1.830 -2.069 1.00 89.19 71 PRO A N 1
ATOM 568 C CA . PRO A 1 71 ? 8.349 1.899 -0.611 1.00 89.19 71 PRO A CA 1
ATOM 569 C C . PRO A 1 71 ? 7.376 2.923 -0.017 1.00 89.19 71 PRO A C 1
ATOM 571 O O . PRO A 1 71 ? 6.810 2.670 1.045 1.00 89.19 71 PRO A O 1
ATOM 574 N N . VAL A 1 72 ? 7.109 4.035 -0.713 1.00 90.62 72 VAL A N 1
ATOM 575 C CA . VAL A 1 72 ? 6.130 5.044 -0.274 1.00 90.62 72 VAL A CA 1
ATOM 576 C C . VAL A 1 72 ? 4.716 4.462 -0.258 1.00 90.62 72 VAL A C 1
ATOM 578 O O . VAL A 1 72 ? 3.992 4.631 0.723 1.00 90.62 72 VAL A O 1
ATOM 581 N N . ILE A 1 73 ? 4.329 3.715 -1.295 1.00 87.94 73 ILE A N 1
ATOM 582 C CA . ILE A 1 73 ? 3.015 3.060 -1.369 1.00 87.94 73 ILE A CA 1
ATOM 583 C C . ILE A 1 73 ? 2.860 2.029 -0.240 1.00 87.94 73 ILE A C 1
ATOM 585 O O . ILE A 1 73 ? 1.823 1.986 0.432 1.00 87.94 73 ILE A O 1
ATOM 589 N N . VAL A 1 74 ? 3.894 1.219 0.010 1.00 88.81 74 VAL A N 1
ATOM 590 C CA . VAL A 1 74 ? 3.898 0.232 1.105 1.00 88.81 74 VAL A CA 1
ATOM 591 C C . VAL A 1 74 ? 3.803 0.921 2.470 1.00 88.81 74 VAL A C 1
ATOM 593 O O . VAL A 1 74 ? 3.028 0.487 3.332 1.00 88.81 74 VAL A O 1
ATOM 596 N N . PHE A 1 75 ? 4.536 2.019 2.657 1.00 90.19 75 PHE A N 1
ATOM 597 C CA . PHE A 1 75 ? 4.498 2.821 3.875 1.00 90.19 75 PHE A CA 1
ATOM 598 C C . PHE A 1 75 ? 3.107 3.420 4.113 1.00 90.19 75 PHE A C 1
ATOM 600 O O . PHE A 1 75 ? 2.528 3.207 5.180 1.00 90.19 75 PHE A O 1
ATOM 607 N N . MET A 1 76 ? 2.517 4.076 3.109 1.00 88.56 76 MET A N 1
ATOM 608 C CA . MET A 1 76 ? 1.160 4.629 3.201 1.00 88.56 76 MET A CA 1
ATOM 609 C C . MET A 1 76 ? 0.124 3.546 3.514 1.00 88.56 76 MET A C 1
ATOM 611 O O . MET A 1 76 ? -0.722 3.731 4.390 1.00 88.56 76 MET A O 1
ATOM 615 N N . SER A 1 77 ? 0.210 2.382 2.860 1.00 86.56 77 SER A N 1
ATOM 616 C CA . SER A 1 77 ? -0.706 1.273 3.145 1.00 86.56 77 SER A CA 1
ATOM 617 C C . SER A 1 77 ? -0.563 0.743 4.573 1.00 86.56 77 SER A C 1
ATOM 619 O O . SER A 1 77 ? -1.542 0.241 5.128 1.00 86.56 77 SER A O 1
ATOM 621 N N . SER A 1 78 ? 0.633 0.803 5.154 1.00 85.81 78 SER A N 1
ATOM 622 C CA . SER A 1 78 ? 0.881 0.368 6.531 1.00 85.81 78 SER A CA 1
ATOM 623 C C . SER A 1 78 ? 0.378 1.404 7.534 1.00 85.81 78 SER A C 1
ATOM 625 O O . SER A 1 78 ? -0.285 1.040 8.505 1.00 85.81 78 SER A O 1
ATOM 627 N N . MET A 1 79 ? 0.601 2.692 7.261 1.00 89.50 79 MET A N 1
ATOM 628 C CA . MET A 1 79 ? 0.060 3.789 8.063 1.00 89.50 79 MET A CA 1
ATOM 629 C C . MET A 1 79 ? -1.466 3.755 8.139 1.00 89.50 79 MET A C 1
ATOM 631 O O . MET A 1 79 ? -2.009 3.873 9.235 1.00 89.50 79 MET A O 1
ATOM 635 N N . LEU A 1 80 ? -2.152 3.522 7.016 1.00 86.25 80 LEU A N 1
ATOM 636 C CA . LEU A 1 80 ? -3.613 3.402 6.999 1.00 86.25 80 LEU A CA 1
ATOM 637 C C . LEU A 1 80 ? -4.103 2.290 7.936 1.00 86.25 80 LEU A C 1
ATOM 639 O O . LEU A 1 80 ? -4.975 2.532 8.760 1.00 86.25 80 LEU A O 1
ATOM 643 N N . LYS A 1 81 ? -3.468 1.109 7.916 1.00 85.88 81 LYS A N 1
ATOM 644 C CA . LYS A 1 81 ? -3.817 0.010 8.838 1.00 85.88 81 LYS A CA 1
ATOM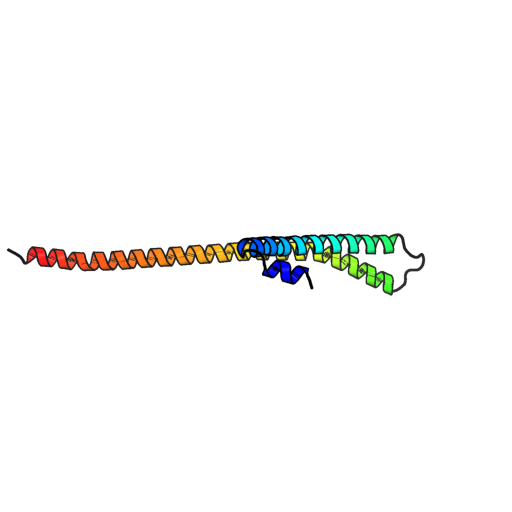 645 C C . LYS A 1 81 ? -3.622 0.389 10.308 1.00 85.88 81 LYS A C 1
ATOM 647 O O . LYS A 1 81 ? -4.395 -0.032 11.168 1.00 85.88 81 LYS A O 1
ATOM 652 N N . VAL A 1 82 ? -2.572 1.152 10.615 1.00 88.62 82 VAL A N 1
ATOM 653 C CA . VAL A 1 82 ? -2.313 1.634 11.980 1.00 88.62 82 VAL A CA 1
ATOM 654 C C . VAL A 1 82 ? -3.371 2.651 12.402 1.00 88.62 82 VAL A C 1
ATOM 656 O O . VAL A 1 82 ? -3.856 2.578 13.532 1.00 88.62 82 VAL A O 1
ATOM 659 N N . MET A 1 83 ? -3.759 3.560 11.506 1.00 88.81 83 MET A N 1
ATOM 660 C CA . MET A 1 83 ? -4.829 4.527 11.753 1.00 88.81 83 MET A CA 1
ATOM 661 C C . MET A 1 83 ? -6.171 3.829 11.976 1.00 88.81 83 MET A C 1
ATOM 663 O O . MET A 1 83 ? -6.798 4.082 13.001 1.00 88.81 83 MET A O 1
ATOM 667 N N . ASP A 1 84 ? -6.537 2.867 11.128 1.00 89.00 84 ASP A N 1
ATOM 668 C CA . ASP A 1 84 ? -7.764 2.075 11.283 1.00 89.00 84 ASP A CA 1
ATOM 669 C C . ASP A 1 84 ? -7.799 1.352 12.638 1.00 89.00 84 ASP A C 1
ATOM 671 O O . ASP A 1 84 ? -8.809 1.359 13.345 1.00 89.00 84 ASP A O 1
ATOM 675 N N . LYS A 1 85 ? -6.667 0.767 13.054 1.00 87.62 85 LYS A N 1
ATOM 676 C CA . LYS A 1 85 ? -6.545 0.116 14.366 1.00 87.62 85 LYS A CA 1
ATOM 677 C C . LYS A 1 85 ? -6.678 1.117 15.515 1.00 87.62 85 LYS A C 1
ATOM 679 O O . LYS A 1 85 ? -7.251 0.786 16.554 1.00 87.62 85 LYS A O 1
ATOM 684 N N . ARG A 1 86 ? -6.141 2.327 15.356 1.00 87.88 86 ARG A N 1
ATOM 685 C CA . ARG A 1 86 ? -6.262 3.395 16.355 1.00 87.88 86 ARG A CA 1
ATOM 686 C C . ARG A 1 86 ? -7.707 3.872 16.476 1.00 87.88 86 ARG A C 1
ATOM 688 O O . ARG A 1 86 ? -8.180 4.051 17.594 1.00 87.88 86 ARG A O 1
ATOM 695 N N . ASP A 1 87 ? -8.403 4.031 15.360 1.00 88.19 87 ASP A N 1
ATOM 696 C CA . ASP A 1 87 ? -9.790 4.489 15.339 1.00 88.19 87 ASP A CA 1
ATOM 697 C C . ASP A 1 87 ? -10.747 3.419 15.882 1.00 88.19 87 ASP A C 1
ATOM 699 O O . ASP A 1 87 ? -11.677 3.745 16.620 1.00 88.19 87 ASP A O 1
ATOM 703 N N . ALA A 1 88 ? -10.475 2.134 15.627 1.00 88.50 88 ALA A N 1
ATOM 704 C CA . ALA A 1 88 ? -11.186 1.030 16.272 1.00 88.50 88 ALA A CA 1
ATOM 705 C C . ALA A 1 88 ? -11.017 1.056 17.803 1.00 88.50 88 ALA A C 1
ATOM 707 O O . ALA A 1 88 ? -12.004 1.000 18.532 1.00 88.50 88 ALA A O 1
ATOM 708 N N . ARG A 1 89 ? -9.782 1.240 18.295 1.00 89.25 89 ARG A N 1
ATOM 709 C CA . ARG A 1 89 ? -9.509 1.362 19.739 1.00 89.25 89 ARG A CA 1
ATOM 710 C C . ARG A 1 89 ? -10.181 2.577 20.374 1.00 89.25 89 ARG A C 1
ATOM 712 O O . ARG A 1 89 ? -10.617 2.493 21.516 1.00 89.25 89 ARG A O 1
ATOM 719 N N . ARG A 1 90 ? -10.269 3.702 19.655 1.00 89.62 90 ARG A N 1
ATOM 720 C CA . ARG A 1 90 ? -11.011 4.884 20.123 1.00 89.62 90 ARG A CA 1
ATOM 721 C C . ARG A 1 90 ? -12.492 4.568 20.300 1.00 89.62 90 ARG A C 1
ATOM 723 O O . ARG A 1 90 ? -13.025 4.826 21.367 1.00 89.62 90 ARG A O 1
ATOM 730 N N . LYS A 1 91 ? -13.116 3.906 19.321 1.00 90.62 91 LYS A N 1
ATOM 731 C CA . LYS A 1 91 ? -14.521 3.477 19.425 1.00 90.62 91 LYS A CA 1
ATOM 732 C C . LYS A 1 91 ? -14.765 2.529 20.601 1.00 90.62 91 LYS A C 1
ATOM 734 O O . LYS A 1 91 ? -15.769 2.665 21.291 1.00 90.62 91 LYS A O 1
ATOM 739 N N . GLU A 1 92 ? -13.861 1.582 20.844 1.00 89.12 92 GLU A N 1
ATOM 740 C CA . GLU A 1 92 ? -13.943 0.691 22.011 1.00 89.12 92 GLU A CA 1
ATOM 741 C C . GLU A 1 92 ? -13.848 1.469 23.332 1.00 89.12 92 GLU A C 1
ATOM 743 O O . GLU A 1 92 ? -14.629 1.222 24.251 1.00 89.12 92 GLU A O 1
ATOM 748 N N . ALA A 1 93 ? -12.930 2.437 23.414 1.00 89.19 93 ALA A N 1
ATOM 749 C CA . ALA A 1 93 ? -12.790 3.299 24.583 1.00 89.19 93 ALA A CA 1
ATOM 750 C C . ALA A 1 93 ? -14.040 4.165 24.811 1.00 89.19 93 ALA A C 1
ATOM 752 O O . ALA A 1 93 ? -14.522 4.240 25.939 1.00 89.19 93 ALA A O 1
ATOM 753 N N . ASP A 1 94 ? -14.611 4.747 23.755 1.00 91.56 94 ASP A N 1
ATOM 754 C CA . ASP A 1 94 ? -15.828 5.563 23.837 1.00 91.56 94 ASP A CA 1
ATOM 755 C C . ASP A 1 94 ? -17.028 4.738 24.334 1.00 91.56 94 ASP A C 1
ATOM 757 O O . ASP A 1 94 ? -17.792 5.189 25.191 1.00 91.56 94 ASP A O 1
ATOM 761 N N . LEU A 1 95 ? -17.165 3.490 23.869 1.00 91.94 95 LEU A N 1
ATOM 762 C CA . LEU A 1 95 ? -18.191 2.565 24.360 1.00 91.94 95 LEU A CA 1
ATOM 763 C C . LEU A 1 95 ? -17.993 2.215 25.840 1.00 91.94 95 LEU A C 1
ATOM 765 O O . LEU A 1 95 ? -18.966 2.168 26.596 1.00 91.94 95 LEU A O 1
ATOM 769 N N . ALA A 1 96 ? -16.750 1.991 26.272 1.00 90.25 96 ALA A N 1
ATOM 770 C CA . ALA A 1 96 ? -16.443 1.721 27.674 1.00 90.25 96 ALA A CA 1
ATOM 771 C C . ALA A 1 96 ? -16.765 2.931 28.568 1.00 90.25 96 ALA A C 1
ATOM 773 O O . ALA A 1 96 ? -17.358 2.765 29.637 1.00 90.25 96 ALA A O 1
ATOM 774 N N . VAL A 1 97 ? -16.443 4.148 28.115 1.00 91.50 97 VAL A N 1
ATOM 775 C CA . VAL A 1 97 ? -16.796 5.393 28.815 1.00 91.50 97 VAL A CA 1
ATOM 776 C C . VAL A 1 97 ? -18.312 5.532 28.937 1.00 91.50 97 VAL A C 1
ATOM 778 O O . VAL A 1 97 ? -18.803 5.763 30.041 1.00 91.50 97 VAL A O 1
ATOM 781 N N . ALA A 1 98 ? -19.063 5.309 27.856 1.00 90.06 98 ALA A N 1
ATOM 782 C CA . ALA A 1 98 ? -20.524 5.372 27.884 1.00 90.06 98 ALA A CA 1
ATOM 783 C C . ALA A 1 98 ? -21.135 4.355 28.869 1.00 90.06 98 ALA A C 1
ATOM 785 O O . ALA A 1 98 ? -22.047 4.684 29.630 1.00 90.06 98 ALA A O 1
ATOM 786 N N . GLN A 1 99 ? -20.601 3.129 28.920 1.00 90.62 99 GLN A N 1
ATOM 787 C CA . GLN A 1 99 ? -21.040 2.117 29.887 1.00 90.62 99 GLN A CA 1
ATOM 788 C C . GLN A 1 99 ? -20.738 2.517 31.335 1.00 90.62 99 GLN A C 1
ATOM 790 O O . GLN A 1 99 ? -21.579 2.321 32.216 1.00 90.62 99 GLN A O 1
ATOM 795 N N . LEU A 1 100 ? -19.552 3.068 31.600 1.00 90.50 100 LEU A N 1
ATOM 796 C CA . LEU A 1 100 ? -19.166 3.520 32.937 1.00 90.50 100 LEU A CA 1
ATOM 797 C C . LEU A 1 100 ? -19.998 4.721 33.392 1.00 90.50 100 LEU A C 1
ATOM 799 O O . LEU A 1 100 ? -20.450 4.733 34.535 1.00 90.50 100 LEU A O 1
ATOM 803 N N . GLN A 1 101 ? -20.270 5.676 32.501 1.00 89.94 101 GLN A N 1
ATOM 804 C CA . GLN A 1 101 ? -21.172 6.797 32.772 1.00 89.94 101 GLN A CA 1
ATOM 805 C C . GLN A 1 101 ? -22.592 6.311 33.083 1.00 89.94 101 GLN A C 1
ATOM 807 O O . GLN A 1 101 ? -23.182 6.749 34.067 1.00 89.94 101 GLN A O 1
ATOM 812 N N . GLY A 1 102 ? -23.115 5.344 32.322 1.00 87.50 102 GLY A N 1
ATOM 813 C CA . GLY A 1 102 ? -24.417 4.736 32.611 1.00 87.50 102 GLY A CA 1
ATOM 814 C C . GLY A 1 102 ? -24.459 4.024 33.969 1.00 87.50 102 GLY A C 1
ATOM 815 O O . GLY A 1 102 ? -25.437 4.145 34.706 1.00 87.50 102 GLY A O 1
ATOM 816 N N . ARG A 1 103 ? -23.381 3.320 34.344 1.00 88.00 103 ARG A N 1
ATOM 817 C CA . ARG A 1 103 ? -23.261 2.683 35.669 1.00 88.00 103 ARG A CA 1
ATOM 818 C C . ARG A 1 103 ? -23.1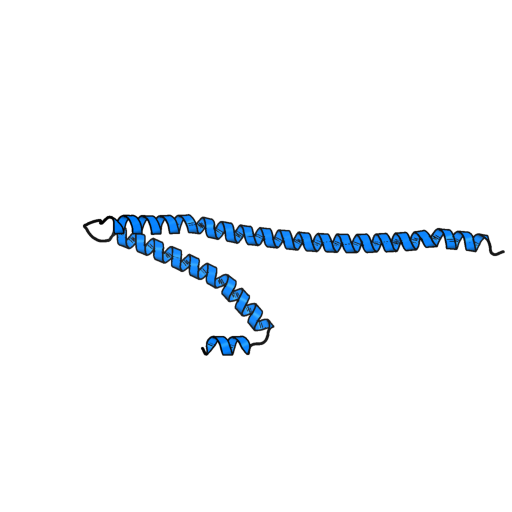70 3.705 36.800 1.00 88.00 103 ARG A C 1
ATOM 820 O O . ARG A 1 103 ? -23.792 3.485 37.835 1.00 88.00 103 ARG A O 1
ATOM 827 N N . LEU A 1 104 ? -22.429 4.796 36.609 1.00 84.75 104 LEU A N 1
ATOM 828 C CA . LEU A 1 104 ? -22.342 5.896 37.572 1.00 84.75 104 LEU A CA 1
ATOM 829 C C . LEU A 1 104 ? -23.704 6.559 37.775 1.00 84.75 104 LEU A C 1
ATOM 831 O O . LEU A 1 104 ? -24.158 6.633 38.910 1.00 84.75 104 LEU A O 1
ATOM 835 N N . ALA A 1 105 ? -24.405 6.913 36.697 1.00 83.31 105 ALA A N 1
ATOM 836 C CA . ALA A 1 105 ? -25.750 7.481 36.781 1.00 83.31 105 ALA A CA 1
ATOM 837 C C . ALA A 1 105 ? -26.738 6.532 37.489 1.00 83.31 105 ALA A C 1
ATOM 839 O O . ALA A 1 105 ? -27.542 6.960 38.315 1.00 83.31 105 ALA A O 1
ATOM 840 N N . ALA A 1 106 ? -26.654 5.222 37.229 1.00 82.38 106 ALA A N 1
ATOM 841 C CA . ALA A 1 106 ? -27.475 4.226 37.921 1.00 82.38 106 ALA A CA 1
ATOM 842 C C . ALA A 1 106 ? -27.128 4.093 39.418 1.00 82.38 106 ALA A C 1
ATOM 844 O O . ALA A 1 106 ? -28.014 3.846 40.241 1.00 82.38 106 ALA A O 1
ATOM 845 N N . LEU A 1 107 ? -25.851 4.236 39.784 1.00 81.69 107 LEU A N 1
ATOM 846 C CA . LEU A 1 107 ? -25.396 4.233 41.177 1.00 81.69 107 LEU A CA 1
ATOM 847 C C . LEU A 1 107 ? -25.804 5.513 41.912 1.00 81.69 107 LEU A C 1
ATOM 849 O O . LEU A 1 107 ? -26.254 5.413 43.050 1.00 81.69 107 LEU A O 1
ATOM 853 N N . GLU A 1 108 ? -25.711 6.678 41.271 1.00 79.12 108 GLU A N 1
ATOM 854 C CA . GLU A 1 108 ? -26.185 7.961 41.807 1.00 79.12 108 GLU A CA 1
ATOM 855 C C . GLU A 1 108 ? -27.704 7.965 42.004 1.00 79.12 108 GLU A C 1
ATOM 857 O O . GLU A 1 108 ? -28.195 8.372 43.055 1.00 79.12 108 GLU A O 1
ATOM 862 N N . ALA A 1 109 ? -28.467 7.421 41.053 1.00 73.44 109 ALA A N 1
ATOM 863 C CA . ALA A 1 109 ? -29.909 7.252 41.217 1.00 73.44 109 ALA A CA 1
ATOM 864 C C . ALA A 1 109 ? -30.241 6.340 42.415 1.00 73.44 109 ALA A C 1
ATOM 866 O O . ALA A 1 109 ? -31.133 6.646 43.205 1.00 73.44 109 ALA A O 1
ATOM 867 N N . LYS A 1 110 ? -29.492 5.245 42.610 1.00 70.00 110 LYS A N 1
ATOM 868 C CA . LYS A 1 110 ? -29.662 4.357 43.776 1.00 70.00 110 LYS A CA 1
ATOM 869 C C . LYS A 1 110 ? -29.222 4.994 45.094 1.00 70.00 110 LYS A C 1
ATOM 871 O O . LYS A 1 110 ? -29.843 4.734 46.123 1.00 70.00 110 LYS A O 1
ATOM 876 N N . SER A 1 111 ? -28.159 5.795 45.098 1.00 65.75 111 SER A N 1
ATOM 877 C CA . SER A 1 111 ? -27.696 6.481 46.306 1.00 65.75 111 SER A CA 1
ATOM 878 C C . SER A 1 111 ? -28.609 7.644 46.689 1.00 65.75 111 SER A C 1
ATOM 880 O O . SER A 1 111 ? -28.759 7.885 47.878 1.00 65.75 111 SER A O 1
ATOM 882 N N . SER A 1 112 ? -29.276 8.289 45.725 1.00 57.41 112 SER A N 1
ATOM 883 C CA . SER A 1 112 ? -30.302 9.321 45.941 1.00 57.41 112 SER A CA 1
ATOM 884 C C . SER A 1 112 ? -31.588 8.772 46.586 1.00 57.41 112 SER A C 1
ATOM 886 O O . SER A 1 112 ? -32.231 9.467 47.369 1.00 57.41 112 SER A O 1
ATOM 888 N N . ILE A 1 113 ? -31.920 7.496 46.354 1.00 56.66 113 ILE A N 1
ATOM 889 C CA . ILE A 1 113 ? -33.063 6.809 46.992 1.00 56.66 113 ILE A CA 1
ATOM 890 C C . ILE A 1 113 ? -32.753 6.417 48.453 1.00 56.66 113 ILE A C 1
ATOM 892 O O . ILE A 1 113 ? -33.626 6.460 49.319 1.00 56.66 113 ILE A O 1
ATOM 896 N N . ARG A 1 114 ? -31.492 6.094 48.767 1.00 52.41 114 ARG A N 1
ATOM 897 C CA . ARG A 1 114 ? -31.067 5.629 50.099 1.00 52.41 114 ARG A CA 1
ATOM 898 C C . ARG A 1 114 ? -31.298 6.630 51.261 1.00 52.41 114 ARG A C 1
ATOM 900 O O . ARG A 1 114 ? -31.678 6.162 52.334 1.00 52.41 114 ARG A O 1
ATOM 907 N N . PRO A 1 115 ? -31.138 7.966 51.126 1.00 52.38 115 PRO A N 1
ATOM 908 C CA . PRO A 1 115 ? -31.502 8.903 52.190 1.00 52.38 115 PRO A CA 1
ATOM 909 C C . PRO A 1 115 ? -33.020 9.015 52.390 1.00 52.38 115 PRO A C 1
ATOM 911 O O . PRO A 1 115 ? -33.450 9.276 53.509 1.00 52.38 115 PRO A O 1
ATOM 914 N N . ALA A 1 116 ? -33.839 8.772 51.360 1.00 51.22 116 ALA A N 1
ATOM 915 C CA . ALA A 1 116 ? -35.297 8.797 51.493 1.00 51.22 116 ALA A CA 1
ATOM 916 C C . ALA A 1 116 ? -35.826 7.565 52.251 1.00 51.22 116 ALA A C 1
ATOM 918 O O . ALA A 1 116 ? -36.694 7.697 53.112 1.00 51.22 116 ALA A O 1
ATOM 919 N N . GLU A 1 117 ? -35.261 6.379 52.002 1.00 51.91 117 GLU A N 1
ATOM 920 C CA . GLU A 1 117 ? -35.633 5.149 52.720 1.00 51.91 117 GLU A CA 1
ATOM 921 C C . GLU A 1 117 ? -35.212 5.169 54.200 1.00 51.91 117 GLU A C 1
ATOM 923 O O . GLU A 1 117 ? -35.949 4.674 55.052 1.00 51.91 117 GLU A O 1
ATOM 928 N N . LEU A 1 118 ? -34.066 5.779 54.532 1.00 54.16 118 LEU A N 1
ATOM 929 C CA . LEU A 1 118 ? -33.625 5.964 55.923 1.00 54.16 118 LEU A CA 1
ATOM 930 C C . LEU A 1 118 ? -34.508 6.968 56.684 1.00 54.16 118 LEU A C 1
ATOM 932 O O . LEU A 1 118 ? -34.874 6.702 57.826 1.00 54.16 118 LEU A O 1
ATOM 936 N N . GLN A 1 119 ? -34.933 8.061 56.041 1.00 52.06 119 GLN A N 1
ATOM 937 C CA . GLN A 1 119 ? -35.838 9.044 56.657 1.00 52.06 119 GLN A CA 1
ATOM 938 C C . GLN A 1 119 ? -37.280 8.539 56.823 1.00 52.06 119 GLN A C 1
ATOM 940 O O . GLN A 1 119 ? -37.986 8.980 57.729 1.00 52.06 119 GLN A O 1
ATOM 945 N N . LEU A 1 120 ? -37.736 7.616 55.970 1.00 53.06 120 LEU A N 1
ATOM 946 C CA . LEU A 1 120 ? -39.048 6.975 56.107 1.00 53.06 120 LEU A CA 1
ATOM 947 C C . LEU A 1 120 ? -39.069 5.928 57.229 1.00 53.06 120 LEU A C 1
ATOM 949 O O . LEU A 1 120 ? -40.088 5.794 57.905 1.00 53.06 120 LEU A O 1
ATOM 953 N N . LYS A 1 121 ? -37.949 5.233 57.472 1.00 52.81 121 LYS A N 1
ATOM 954 C CA . LYS A 1 121 ? -37.831 4.248 58.559 1.00 52.81 121 LYS A CA 1
ATOM 955 C C . LYS A 1 121 ? -37.734 4.878 59.952 1.00 52.81 121 LYS A C 1
ATOM 957 O O . LYS A 1 121 ? -38.196 4.267 60.903 1.00 52.81 121 LYS A O 1
ATOM 962 N N . GLU A 1 122 ? -37.197 6.094 60.076 1.00 52.84 122 GLU A N 1
ATOM 963 C CA . GLU A 1 122 ? -37.210 6.861 61.338 1.00 52.84 122 GLU A CA 1
ATOM 964 C C . GLU A 1 122 ? -38.573 7.506 61.660 1.00 52.84 122 GLU A C 1
ATOM 966 O O . GLU A 1 122 ? -38.776 7.990 62.771 1.00 52.84 122 GLU A O 1
ATOM 971 N N . ARG A 1 123 ? -39.520 7.531 60.710 1.00 52.41 123 ARG A N 1
ATOM 972 C CA . ARG A 1 123 ? -40.850 8.148 60.882 1.00 52.41 123 ARG A CA 1
ATOM 973 C C . ARG A 1 123 ? -42.000 7.158 61.083 1.00 52.41 123 ARG A C 1
ATOM 975 O O . ARG A 1 123 ? -43.138 7.603 61.217 1.00 52.41 123 ARG A O 1
ATOM 982 N N . GLN A 1 124 ? -41.740 5.852 61.102 1.00 48.69 124 GLN A N 1
ATOM 983 C CA . GLN A 1 124 ? -42.741 4.854 61.489 1.00 48.69 124 GLN A CA 1
ATOM 984 C C . GLN A 1 124 ? -42.434 4.349 62.913 1.00 48.69 124 GLN A C 1
ATOM 986 O O . GLN A 1 124 ? -41.304 3.918 63.136 1.00 48.69 124 GLN A O 1
ATOM 991 N N . PRO A 1 125 ? -43.384 4.469 63.864 1.00 50.22 125 PRO A N 1
ATOM 992 C CA . PRO A 1 125 ? -43.223 4.055 65.262 1.00 50.22 125 PRO A CA 1
ATOM 993 C C . PRO A 1 125 ? -43.161 2.534 65.447 1.00 50.22 125 PRO A C 1
ATOM 995 O O . PRO A 1 125 ? -43.718 1.803 64.595 1.00 50.22 125 PRO A O 1
#

Secondary structure (DSSP, 8-state):
-HHHHHHTTS-HHHHHHHHHHHHHHHHHHHHHHHHHHHHHHHHHHHTS-SS--HHHHHHHHHHHHHHHHHHHHHHHHHHHHHHHHHHHHHHHHHHHHHHHHHHHHHHHHHHHHHHHHHHHHTT--

Foldseek 3Di:
DVVVVVLVPDDPVVNVVVVVVCVVVVVVVVLVCLLVVLVVLCVCLVVHDPDDDPVSVVSNVVSVVSVVCSVVVVVVVVVVVVVVVVVVVVVVVVVVVVVVVVVVVVVVVVVVVVVVVVVVVVPDD